Protein AF-A0A8S3HDW4-F1 (afdb_monomer)

Solvent-accessible surface area (backbone atoms only — not comparable to full-atom values): 5425 Å² total; per-residue (Å²): 138,87,86,81,81,85,79,88,71,93,62,84,85,68,86,62,50,77,49,74,44,74,55,95,88,39,81,37,53,27,35,39,54,93,92,35,82,42,68,47,62,69,54,45,42,62,71,78,36,60,90,53,54,71,65,57,56,50,54,52,34,54,77,69,69,58,81,81,81,83,73,51,74,68,52,49,52,52,65,73,73,108

Radius of gyration: 16.86 Å; Cα contacts (8 Å, |Δi|>4): 62; chains: 1; bounding box: 26×45×50 Å

pLDDT: mean 78.06, std 16.46, range [43.03, 94.19]

Mean predicted aligned error: 10.1 Å

Organism: NCBI:txid392030

InterPro domains:
  IPR003380 SKI/SNO/DAC domain [PF02437] (13-82)
  IPR009061 Putative DNA-binding domain superfamily [SSF46955] (12-81)
  IPR023216 Transcription regulator SKI/SnoN [PTHR10005] (13-82)
  IPR037000 Ski-like, DNA-binding domain superfamily [G3DSA:3.10.260.20] (5-82)

Secondary structure (DSSP, 8-state):
-----------------EEEEEETTEEEEEEEETTEEEE-HHHIIIIISTTS-HHHHHHHHHHTT-PPPPPPHHHHHHHHH-

Sequence (82 aa):
MEDNSILNDNRHHDNSYVSTCTIRDVPIVSLITDGKERLCLAQISNDLLKGFSYNEIHNRRVALGITCVQCTPVQLELLRRA

Foldseek 3Di:
DDDDDDPPDPDDPPVWDWDWDADPNDTWIWTQDPNDIDTDVVSCCVPVVVVDDPVRVVVVCVVVVNDDDDDDPVRVVVVVVD

Structure (mmCIF, N/CA/C/O backbone):
data_AF-A0A8S3HDW4-F1
#
_entry.id   AF-A0A8S3HDW4-F1
#
loop_
_atom_site.group_PDB
_atom_site.id
_atom_site.type_symbol
_atom_site.label_atom_id
_atom_site.label_alt_id
_atom_site.label_comp_id
_atom_site.label_asym_id
_atom_site.label_entity_id
_atom_site.label_seq_id
_atom_site.pdbx_PDB_ins_code
_atom_site.Cartn_x
_atom_site.Cartn_y
_atom_site.Cartn_z
_atom_site.occupancy
_atom_site.B_iso_or_equiv
_atom_site.auth_seq_id
_atom_site.auth_comp_id
_atom_site.auth_asym_id
_atom_site.auth_atom_id
_atom_site.pdbx_PDB_model_num
ATOM 1 N N . MET A 1 1 ? -11.764 29.460 -34.858 1.00 45.22 1 MET A N 1
ATOM 2 C CA . MET A 1 1 ? -10.755 28.573 -35.462 1.00 45.22 1 MET A CA 1
ATOM 3 C C . MET A 1 1 ? -9.420 29.178 -35.059 1.00 45.22 1 MET A C 1
ATOM 5 O O . MET A 1 1 ? -9.022 30.168 -35.647 1.00 45.22 1 MET A O 1
ATOM 9 N N . GLU A 1 2 ? -9.080 29.037 -33.779 1.00 43.88 2 GLU A N 1
ATOM 10 C CA . GLU A 1 2 ? -8.234 27.961 -33.226 1.00 43.88 2 GLU A CA 1
ATOM 11 C C . GLU A 1 2 ? -6.783 28.147 -33.641 1.00 43.88 2 GLU A C 1
ATOM 13 O O . GLU A 1 2 ? -6.377 27.657 -34.678 1.00 43.88 2 GLU A O 1
ATOM 18 N N . ASP A 1 3 ? -6.039 28.856 -32.796 1.00 43.31 3 ASP A N 1
ATOM 19 C CA . ASP A 1 3 ? -4.609 28.641 -32.611 1.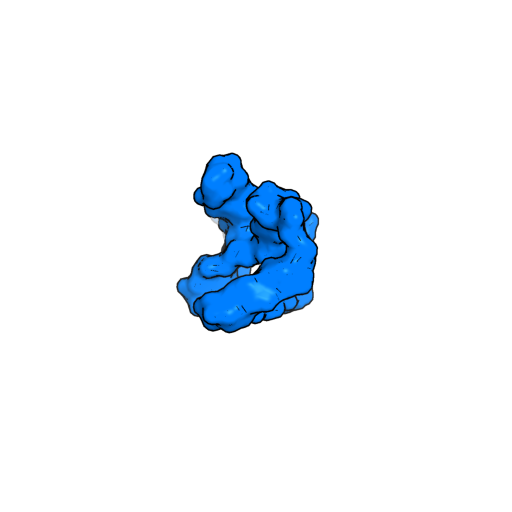00 43.31 3 ASP A CA 1
ATOM 20 C C . ASP A 1 3 ? -4.224 29.265 -31.270 1.00 43.31 3 ASP A C 1
ATOM 22 O O . ASP A 1 3 ? -4.180 30.487 -31.122 1.00 43.31 3 ASP A O 1
ATOM 26 N N . ASN A 1 4 ? -3.995 28.428 -30.257 1.00 43.03 4 ASN A N 1
ATOM 27 C CA . ASN A 1 4 ? -3.302 28.873 -29.058 1.00 43.03 4 ASN A CA 1
ATOM 28 C C . ASN A 1 4 ? -2.270 27.830 -28.626 1.00 43.03 4 ASN A C 1
ATOM 30 O O . ASN A 1 4 ? -2.577 26.837 -27.974 1.00 43.03 4 ASN A O 1
ATOM 34 N N . SER A 1 5 ? -1.048 28.086 -29.092 1.00 44.78 5 SER A N 1
ATOM 35 C CA . SER A 1 5 ? 0.210 27.980 -28.354 1.00 44.78 5 SER A CA 1
ATOM 36 C C . SER A 1 5 ? 0.347 26.836 -27.330 1.00 44.78 5 SER A C 1
ATOM 38 O O . SER A 1 5 ? 0.058 26.960 -26.146 1.00 44.78 5 SER A O 1
ATOM 40 N N . ILE A 1 6 ? 0.891 25.723 -27.830 1.00 49.88 6 ILE A N 1
ATOM 41 C CA . ILE A 1 6 ? 2.031 24.964 -27.282 1.00 49.88 6 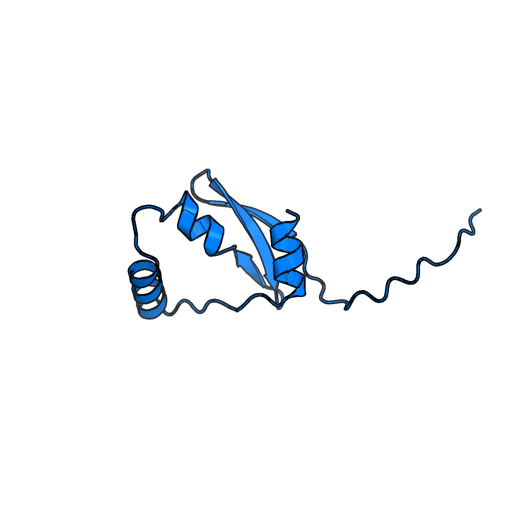ILE A CA 1
ATOM 42 C C . ILE A 1 6 ? 2.353 25.264 -25.802 1.00 49.88 6 ILE A C 1
ATOM 44 O O . ILE A 1 6 ? 3.186 26.114 -25.487 1.00 49.88 6 ILE A O 1
ATOM 48 N N . LEU A 1 7 ? 1.770 24.474 -24.896 1.00 52.50 7 LEU A N 1
ATOM 49 C CA . LEU A 1 7 ? 2.362 24.203 -23.587 1.00 52.50 7 LEU A CA 1
ATOM 50 C C . LEU A 1 7 ? 3.270 22.981 -23.726 1.00 52.50 7 LEU A C 1
ATOM 52 O O . LEU A 1 7 ? 2.832 21.832 -23.727 1.00 52.50 7 LEU A O 1
ATOM 56 N N . ASN A 1 8 ? 4.556 23.273 -23.893 1.00 45.34 8 ASN A N 1
ATOM 57 C CA . ASN A 1 8 ? 5.647 22.322 -23.797 1.00 45.34 8 ASN A CA 1
ATOM 58 C C . ASN A 1 8 ? 5.772 21.853 -22.341 1.00 45.34 8 ASN A C 1
ATOM 60 O O . ASN A 1 8 ? 6.483 22.463 -21.542 1.00 45.34 8 ASN A O 1
ATOM 64 N N . ASP A 1 9 ? 5.076 20.773 -22.003 1.00 43.28 9 ASP A N 1
ATOM 65 C CA . ASP A 1 9 ? 5.252 20.067 -20.742 1.00 43.28 9 ASP A CA 1
ATOM 66 C C . ASP A 1 9 ? 6.045 18.785 -21.009 1.00 43.28 9 ASP A C 1
ATOM 68 O O . ASP A 1 9 ? 5.509 17.744 -21.389 1.00 43.28 9 ASP A O 1
ATOM 72 N N . ASN A 1 10 ? 7.363 18.891 -20.828 1.00 44.56 10 ASN A N 1
ATOM 73 C CA . ASN A 1 10 ? 8.288 17.766 -20.718 1.00 44.56 10 ASN A CA 1
ATOM 74 C C . ASN A 1 10 ? 7.974 16.962 -19.444 1.00 44.56 10 ASN A C 1
ATOM 76 O O . ASN A 1 10 ? 8.754 16.951 -18.492 1.00 44.56 10 ASN A O 1
ATOM 80 N N . ARG A 1 11 ? 6.821 16.295 -19.393 1.00 44.31 11 ARG A N 1
ATOM 81 C CA . ARG A 1 11 ? 6.509 15.326 -18.342 1.00 44.31 11 ARG A CA 1
ATOM 82 C C . ARG A 1 11 ? 6.788 13.954 -18.910 1.00 44.31 11 ARG A C 1
ATOM 84 O O . ARG A 1 11 ? 6.164 13.552 -19.888 1.00 44.31 11 ARG A O 1
ATOM 91 N N . HIS A 1 12 ? 7.750 13.259 -18.313 1.00 45.94 12 HIS A N 1
ATOM 92 C CA . HIS A 1 12 ? 7.987 11.845 -18.561 1.00 45.94 12 HIS A CA 1
ATOM 93 C C . HIS A 1 12 ? 6.647 11.107 -18.636 1.00 45.94 12 HIS A C 1
ATOM 95 O O . HIS A 1 12 ? 5.893 11.053 -17.665 1.00 45.94 12 HIS A O 1
ATOM 101 N N . HIS A 1 13 ? 6.352 10.621 -19.837 1.00 46.19 13 HIS A N 1
ATOM 102 C CA . HIS A 1 13 ? 5.106 9.992 -20.236 1.00 46.19 13 HIS A CA 1
ATOM 103 C C . HIS A 1 13 ? 5.057 8.563 -19.679 1.00 46.19 13 HIS A C 1
ATOM 105 O O . HIS A 1 13 ? 5.076 7.590 -20.423 1.00 46.19 13 HIS A O 1
ATOM 111 N N . ASP A 1 14 ? 5.058 8.429 -18.356 1.00 51.81 14 ASP A N 1
ATOM 112 C CA . ASP A 1 14 ? 4.566 7.219 -17.713 1.00 51.81 14 ASP A CA 1
ATOM 113 C C . ASP A 1 14 ? 3.064 7.439 -17.544 1.00 51.81 14 ASP A C 1
ATOM 115 O O . ASP A 1 14 ? 2.645 8.338 -16.813 1.00 51.81 14 ASP A O 1
ATOM 119 N N . ASN A 1 15 ? 2.260 6.709 -18.315 1.00 53.25 15 ASN A N 1
ATOM 120 C CA . ASN A 1 15 ? 0.806 6.851 -18.421 1.00 53.25 15 ASN A CA 1
ATOM 121 C C . ASN A 1 15 ? 0.106 6.342 -17.139 1.00 53.25 15 ASN A C 1
ATOM 123 O O . ASN A 1 15 ? -0.692 5.406 -17.149 1.00 53.25 15 ASN A O 1
ATOM 127 N N . SER A 1 16 ? 0.501 6.909 -16.003 1.00 62.50 16 SER A N 1
ATOM 128 C CA . SER A 1 16 ? 0.111 6.538 -14.652 1.00 62.50 16 SER A CA 1
ATOM 129 C C . SER A 1 16 ? -1.222 7.220 -14.332 1.00 62.50 16 SER A C 1
ATOM 131 O O . SER A 1 16 ? -1.273 8.313 -13.770 1.00 62.50 16 SER A O 1
ATOM 133 N N . TYR A 1 17 ? -2.321 6.584 -14.741 1.00 70.31 17 TYR A N 1
ATOM 134 C CA . TYR A 1 17 ? -3.674 7.009 -14.381 1.00 70.31 17 TYR A CA 1
ATOM 135 C C . TYR A 1 17 ? -3.947 6.696 -12.909 1.00 70.31 17 TYR A C 1
ATOM 137 O O . TYR A 1 17 ? -3.819 5.545 -12.481 1.00 70.31 17 TYR A O 1
ATOM 145 N N . VAL A 1 18 ? -4.329 7.724 -12.149 1.00 79.56 18 VAL A N 1
ATOM 146 C CA . VAL A 1 18 ? -4.794 7.596 -10.763 1.00 79.56 18 VAL A CA 1
ATOM 147 C C . VAL A 1 18 ? -6.296 7.336 -10.779 1.00 79.56 18 VAL A C 1
ATOM 149 O O . VAL A 1 18 ? -7.045 7.973 -11.519 1.00 79.56 18 VAL A O 1
ATOM 152 N N . SER A 1 19 ? -6.745 6.380 -9.983 1.00 84.81 19 SER A N 1
ATOM 153 C CA . SER A 1 19 ? -8.151 6.026 -9.813 1.00 84.81 19 SER A CA 1
ATOM 154 C C . SER A 1 19 ? -8.430 5.723 -8.341 1.00 84.81 19 SER A C 1
ATOM 156 O O . SER A 1 19 ? -7.558 5.850 -7.479 1.00 84.81 19 SER A O 1
ATOM 158 N N . THR A 1 20 ? -9.675 5.414 -8.005 1.00 86.94 20 THR A N 1
ATOM 159 C CA . THR A 1 20 ? -10.064 5.072 -6.635 1.00 86.94 20 THR A CA 1
ATOM 160 C C . THR A 1 20 ? -10.944 3.838 -6.672 1.00 86.94 20 THR A C 1
ATOM 162 O O . THR A 1 20 ? -11.903 3.778 -7.439 1.00 86.94 20 THR A O 1
ATOM 165 N N . CYS A 1 21 ? -10.627 2.862 -5.829 1.00 87.81 21 CYS A N 1
ATOM 166 C CA . CYS A 1 21 ? -11.36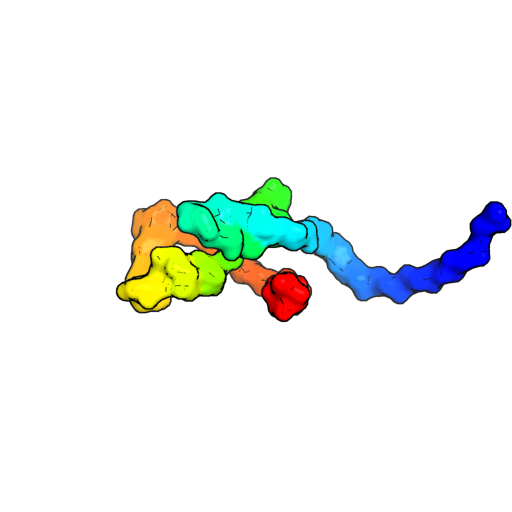4 1.615 -5.692 1.00 87.81 21 CYS A CA 1
ATOM 167 C C . CYS A 1 21 ? -11.887 1.479 -4.266 1.00 87.81 21 CYS A C 1
ATOM 169 O O . CYS A 1 21 ? -11.139 1.648 -3.306 1.00 87.81 21 CYS A O 1
ATOM 171 N N . THR A 1 22 ? -13.153 1.110 -4.110 1.00 90.62 22 THR A N 1
ATOM 172 C CA . THR A 1 22 ? -13.737 0.865 -2.788 1.00 90.62 22 THR A CA 1
ATOM 173 C C . THR A 1 22 ? -13.474 -0.574 -2.349 1.00 90.62 22 THR A C 1
ATOM 175 O O . THR A 1 22 ? -13.886 -1.521 -3.019 1.00 90.62 22 THR A O 1
ATOM 178 N N . ILE A 1 23 ? -12.810 -0.755 -1.207 1.00 90.31 23 ILE A N 1
ATOM 179 C CA . ILE A 1 23 ? -12.523 -2.061 -0.602 1.00 90.31 23 ILE A CA 1
ATOM 180 C C . ILE A 1 23 ? -13.104 -2.076 0.806 1.00 90.31 23 ILE A C 1
ATOM 182 O O . ILE A 1 23 ? -12.658 -1.319 1.661 1.00 90.31 23 ILE A O 1
ATOM 186 N N . ARG A 1 24 ? -14.076 -2.966 1.056 1.00 88.06 24 ARG A N 1
ATOM 187 C CA . ARG A 1 24 ? -14.803 -3.047 2.341 1.00 88.06 24 ARG A CA 1
ATOM 188 C C . ARG A 1 24 ? -15.302 -1.672 2.811 1.00 88.06 24 ARG A C 1
ATOM 190 O O . ARG A 1 24 ? -15.028 -1.268 3.936 1.00 88.06 24 ARG A O 1
ATOM 197 N N . ASP A 1 25 ? -15.949 -0.945 1.902 1.00 87.81 25 ASP A N 1
ATOM 198 C CA . ASP A 1 25 ? -16.485 0.407 2.125 1.00 87.81 25 ASP A CA 1
ATOM 199 C C . ASP A 1 25 ? -15.440 1.507 2.391 1.00 87.81 25 ASP A C 1
ATOM 201 O O . ASP A 1 25 ? -15.800 2.650 2.667 1.00 87.81 25 ASP A O 1
ATOM 205 N N . VAL A 1 26 ? -14.146 1.209 2.233 1.00 89.00 26 VAL A N 1
ATOM 206 C CA . VAL A 1 26 ? -13.067 2.201 2.311 1.00 89.00 26 VAL A CA 1
ATOM 207 C C . VAL A 1 26 ? -12.584 2.554 0.900 1.00 89.00 26 VAL A C 1
ATOM 209 O O . VAL A 1 26 ? -12.192 1.648 0.158 1.00 89.00 26 VAL A O 1
ATOM 212 N N . PRO A 1 27 ? -12.593 3.837 0.492 1.00 89.31 27 PRO A N 1
ATOM 213 C CA . PRO A 1 27 ? -12.001 4.259 -0.771 1.00 89.31 27 PRO A CA 1
ATOM 214 C C . PRO A 1 27 ? -10.471 4.197 -0.683 1.00 89.31 27 PRO A C 1
ATOM 216 O O . PRO A 1 27 ? -9.861 4.860 0.149 1.00 89.31 27 PRO A O 1
ATOM 219 N N . ILE A 1 28 ? -9.853 3.409 -1.558 1.00 90.88 28 ILE A N 1
ATOM 220 C CA . ILE A 1 28 ? -8.404 3.243 -1.659 1.00 90.88 28 ILE A CA 1
ATOM 221 C C . ILE A 1 28 ? -7.947 3.754 -3.021 1.00 90.88 28 ILE A C 1
ATOM 223 O O . ILE A 1 28 ? -8.478 3.366 -4.061 1.00 90.88 28 ILE A O 1
ATOM 227 N N . VAL A 1 29 ? -6.931 4.606 -3.024 1.00 88.12 29 VAL A N 1
ATOM 228 C CA . VAL A 1 29 ? -6.311 5.129 -4.238 1.00 88.12 29 VAL A CA 1
ATOM 229 C C . VAL A 1 29 ? -5.612 3.993 -4.983 1.00 88.12 29 VAL A C 1
ATOM 231 O O . VAL A 1 29 ? -4.826 3.228 -4.408 1.00 88.12 29 VAL A O 1
ATOM 234 N N . SER A 1 30 ? -5.903 3.901 -6.276 1.00 88.19 30 SER A N 1
ATOM 235 C CA . SER A 1 30 ? -5.298 2.971 -7.214 1.00 88.19 30 SER A CA 1
ATOM 236 C C . SER A 1 30 ? -4.506 3.711 -8.290 1.00 88.19 30 SER A C 1
ATOM 238 O O . SER A 1 30 ? -4.729 4.886 -8.586 1.00 88.19 30 SER A O 1
ATOM 240 N N . LEU A 1 31 ? -3.535 3.010 -8.856 1.00 85.62 31 LEU A N 1
ATOM 241 C CA . LEU A 1 31 ? -2.666 3.492 -9.910 1.00 85.62 31 LEU A CA 1
ATOM 242 C C . LEU A 1 31 ? -2.488 2.390 -10.951 1.00 85.62 31 LEU A C 1
ATOM 244 O O . LEU A 1 31 ? -2.182 1.246 -10.602 1.00 85.62 31 LEU A O 1
ATOM 248 N N . ILE A 1 32 ? -2.629 2.730 -12.228 1.00 82.69 32 ILE A N 1
ATOM 249 C CA . ILE A 1 32 ? -2.275 1.810 -13.310 1.00 82.69 32 ILE A CA 1
ATOM 250 C C . ILE A 1 32 ? -0.752 1.791 -13.461 1.00 82.69 32 ILE A C 1
ATOM 252 O O . ILE A 1 32 ? -0.122 2.814 -13.713 1.00 82.69 32 ILE A O 1
ATOM 256 N N . THR A 1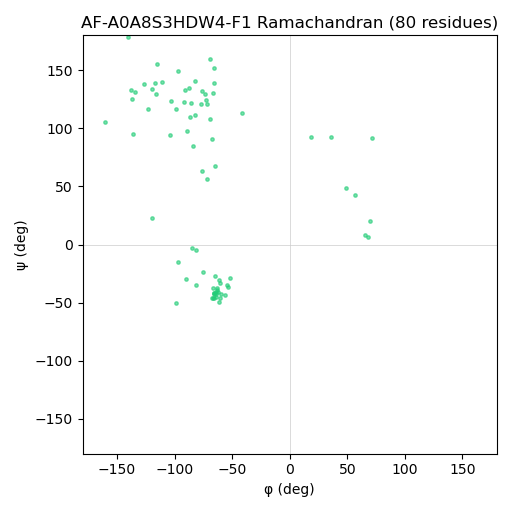 33 ? -0.139 0.621 -13.307 1.00 80.06 33 THR A N 1
ATOM 257 C CA . THR A 1 33 ? 1.296 0.412 -13.536 1.00 80.06 33 THR A CA 1
ATOM 258 C C . THR A 1 33 ? 1.492 -0.893 -14.287 1.00 80.06 33 THR A C 1
ATOM 260 O O . THR A 1 33 ? 1.048 -1.945 -13.821 1.00 80.06 33 THR A O 1
ATOM 263 N N . ASP A 1 34 ? 2.184 -0.830 -15.427 1.00 79.19 34 ASP A N 1
ATOM 264 C CA . ASP A 1 34 ? 2.445 -1.991 -16.293 1.00 79.19 34 ASP A CA 1
ATOM 265 C C . ASP A 1 34 ? 1.148 -2.696 -16.751 1.00 79.19 34 ASP A C 1
ATOM 267 O O . ASP A 1 34 ? 0.996 -3.914 -16.677 1.00 79.19 34 ASP A O 1
ATOM 271 N N . GLY A 1 35 ? 0.136 -1.900 -17.121 1.00 79.00 35 GLY A N 1
ATOM 272 C CA . GLY A 1 35 ? -1.178 -2.397 -17.554 1.00 79.00 35 GLY A CA 1
ATOM 273 C C . GLY A 1 35 ? -2.015 -3.064 -16.456 1.00 79.00 35 GLY A C 1
ATOM 274 O O . GLY A 1 35 ? -3.077 -3.611 -16.749 1.00 79.00 35 GLY A O 1
ATOM 275 N N . LYS A 1 36 ? -1.567 -3.027 -15.195 1.00 82.38 36 LYS A N 1
ATOM 276 C CA . LYS A 1 36 ? -2.290 -3.572 -14.042 1.00 82.38 36 LYS A CA 1
ATOM 277 C C . LYS A 1 36 ? -2.653 -2.471 -13.064 1.00 82.38 36 LYS A C 1
ATOM 279 O O . LYS A 1 36 ? -1.835 -1.608 -12.755 1.00 82.38 36 LYS A O 1
ATOM 284 N N . GLU A 1 37 ? -3.860 -2.550 -12.526 1.00 85.38 37 GLU A N 1
ATOM 285 C CA . GLU A 1 37 ? -4.273 -1.697 -11.422 1.00 85.38 37 GLU A CA 1
ATOM 286 C C . GLU A 1 37 ? -3.605 -2.146 -10.120 1.00 85.38 37 GLU A C 1
ATOM 288 O O . GLU A 1 37 ? -3.604 -3.328 -9.762 1.00 85.38 37 GLU A O 1
ATOM 293 N N . ARG A 1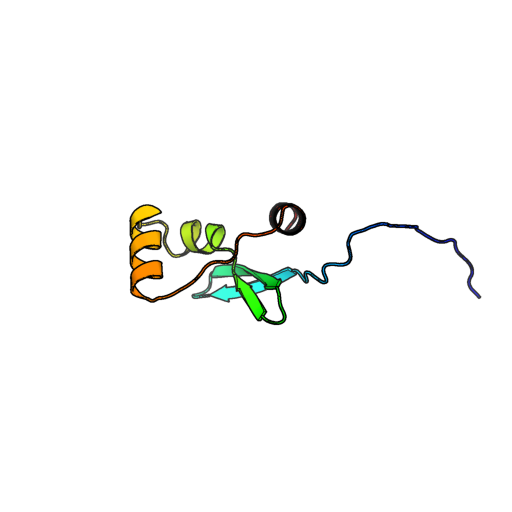 38 ? -2.992 -1.195 -9.417 1.00 87.56 38 ARG A N 1
ATOM 294 C CA . ARG A 1 38 ? -2.293 -1.414 -8.152 1.00 87.56 38 ARG A CA 1
ATOM 295 C C . ARG A 1 38 ? -2.822 -0.458 -7.103 1.00 87.56 38 ARG A C 1
ATOM 297 O O . ARG A 1 38 ? -3.020 0.716 -7.375 1.00 87.56 38 ARG A O 1
ATOM 304 N N . LEU A 1 39 ? -3.012 -0.960 -5.891 1.00 89.50 39 LEU A N 1
ATOM 305 C CA . LEU A 1 39 ? -3.581 -0.198 -4.783 1.00 89.50 39 LEU A CA 1
ATOM 306 C C . LEU A 1 39 ? -2.486 0.365 -3.875 1.00 89.50 39 LEU A C 1
ATOM 308 O O . LEU A 1 39 ? -1.437 -0.261 -3.684 1.00 89.50 39 LEU A O 1
ATOM 312 N N . CYS A 1 40 ? -2.752 1.516 -3.264 1.00 88.56 40 CYS A N 1
ATOM 313 C CA . CYS A 1 40 ? -1.846 2.128 -2.304 1.00 88.56 40 CYS A CA 1
ATOM 314 C C . CYS A 1 40 ? -1.775 1.308 -1.005 1.00 88.56 40 CYS A C 1
ATOM 316 O O . CYS A 1 40 ? -2.691 1.317 -0.180 1.00 88.56 40 CYS A O 1
ATOM 318 N N . LEU A 1 41 ? -0.644 0.626 -0.787 1.00 89.19 41 LEU A N 1
ATOM 319 C CA . LEU A 1 41 ? -0.422 -0.178 0.421 1.00 89.19 41 LEU A CA 1
ATOM 320 C C . LEU A 1 41 ? -0.483 0.665 1.702 1.00 89.19 41 LEU A C 1
ATOM 322 O O . LEU A 1 41 ? -0.938 0.169 2.727 1.00 89.19 41 LEU A O 1
ATOM 326 N N . ALA A 1 42 ? -0.048 1.926 1.653 1.00 87.50 42 ALA A N 1
ATOM 327 C CA . ALA A 1 42 ? -0.067 2.804 2.820 1.00 87.50 42 ALA A CA 1
ATOM 328 C C . ALA A 1 42 ? -1.499 3.082 3.306 1.00 87.50 42 ALA A C 1
ATOM 330 O O . ALA A 1 42 ? -1.758 3.005 4.504 1.00 87.50 42 ALA A O 1
ATOM 331 N N . GLN A 1 43 ? -2.438 3.328 2.386 1.00 87.38 43 GLN A N 1
ATOM 332 C CA . GLN A 1 43 ? -3.850 3.514 2.737 1.00 87.38 43 GLN A CA 1
ATOM 333 C C . GLN A 1 43 ? -4.474 2.218 3.254 1.00 87.38 43 GLN A C 1
ATOM 335 O O . GLN A 1 43 ? -5.062 2.207 4.329 1.00 87.38 43 GLN A O 1
ATOM 340 N N . ILE A 1 44 ? -4.235 1.087 2.577 1.00 90.25 44 ILE A N 1
ATOM 341 C CA . ILE A 1 44 ? -4.699 -0.226 3.060 1.00 90.25 44 ILE A CA 1
ATOM 342 C C . ILE A 1 44 ? -4.177 -0.503 4.478 1.00 90.25 44 ILE A C 1
ATOM 344 O O . ILE A 1 44 ? -4.925 -0.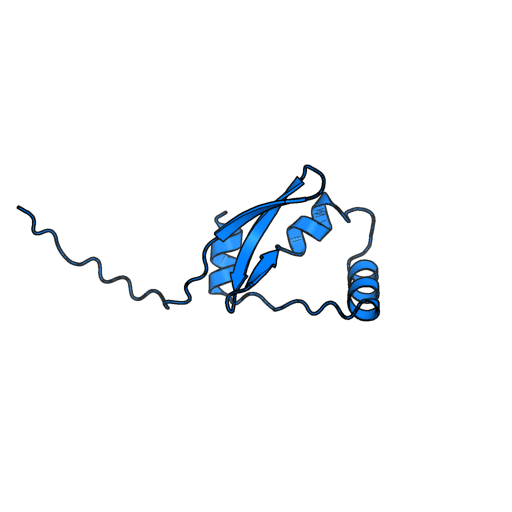968 5.338 1.00 90.25 44 ILE A O 1
ATOM 348 N N . SER A 1 45 ? -2.900 -0.208 4.733 1.00 89.75 45 SER A N 1
ATOM 349 C CA . SER A 1 45 ? -2.277 -0.393 6.043 1.00 89.75 45 SER A CA 1
ATOM 350 C C . SER A 1 45 ? -2.927 0.476 7.119 1.00 89.75 45 SER A C 1
ATOM 352 O O . SER A 1 45 ? -3.111 0.006 8.238 1.00 89.75 45 SER A O 1
ATOM 354 N N . ASN A 1 46 ? -3.261 1.725 6.797 1.00 87.38 46 ASN A N 1
ATOM 355 C CA . ASN A 1 46 ? -3.777 2.693 7.763 1.00 87.38 46 ASN A CA 1
ATOM 356 C C . ASN A 1 46 ? -5.273 2.534 8.048 1.00 87.38 46 ASN A C 1
ATOM 358 O O . ASN A 1 46 ? -5.683 2.743 9.190 1.00 87.38 46 ASN A O 1
ATOM 362 N N . ASP A 1 47 ? -6.065 2.150 7.047 1.00 90.31 47 ASP A N 1
ATOM 363 C CA . ASP A 1 47 ? -7.522 2.089 7.171 1.00 90.31 47 ASP A CA 1
ATOM 364 C C . ASP A 1 47 ? -8.011 0.668 7.459 1.00 90.31 47 ASP A C 1
ATOM 366 O O . ASP A 1 47 ? -8.748 0.437 8.416 1.00 90.31 47 ASP A O 1
ATOM 370 N N . LEU A 1 48 ? -7.564 -0.312 6.668 1.00 88.44 48 LEU A N 1
ATOM 371 C CA . LEU A 1 48 ? -8.060 -1.690 6.753 1.00 88.44 48 LEU A CA 1
ATOM 372 C C . LEU A 1 48 ? -7.254 -2.558 7.721 1.00 88.44 48 LEU A C 1
ATOM 374 O O . LEU A 1 48 ? -7.796 -3.504 8.294 1.00 88.44 48 LEU A O 1
ATOM 378 N N . LEU A 1 49 ? -5.964 -2.267 7.895 1.00 89.94 49 LEU A N 1
ATOM 379 C CA . LEU A 1 49 ? -5.038 -3.089 8.681 1.00 89.94 49 LEU A CA 1
ATOM 380 C C . LEU A 1 49 ? -4.421 -2.340 9.870 1.00 89.94 49 LEU A C 1
ATOM 382 O O . LEU A 1 49 ? -3.395 -2.771 10.388 1.00 89.94 49 LEU A O 1
ATOM 386 N N . LYS A 1 50 ? -5.072 -1.276 10.358 1.00 88.19 50 LYS A N 1
ATOM 387 C CA . LYS A 1 50 ? -4.578 -0.409 11.447 1.00 88.19 50 LYS A CA 1
ATOM 388 C C . LYS A 1 50 ? -4.159 -1.152 12.723 1.00 88.19 50 LYS A C 1
ATOM 390 O O . LYS A 1 50 ? -3.319 -0.668 13.473 1.00 88.19 50 LYS A O 1
ATOM 395 N N . GLY A 1 51 ? -4.773 -2.306 12.989 1.00 90.25 51 GLY A N 1
ATOM 396 C CA . GLY A 1 51 ? -4.482 -3.146 14.155 1.00 90.25 51 GLY A CA 1
ATOM 397 C C . GLY A 1 51 ? -3.252 -4.048 14.014 1.00 90.25 51 GLY A C 1
ATOM 398 O O . GLY A 1 51 ? -2.907 -4.726 14.975 1.00 90.25 51 GLY A O 1
ATOM 399 N N . PHE A 1 52 ? -2.605 -4.080 12.848 1.00 91.38 52 PHE A N 1
ATOM 400 C CA . PHE A 1 52 ? -1.436 -4.914 12.583 1.00 91.38 52 PHE A CA 1
ATOM 401 C C . PHE A 1 52 ? -0.192 -4.051 12.414 1.00 91.38 52 PHE A C 1
ATOM 403 O O . PHE A 1 52 ? -0.212 -3.005 11.764 1.00 91.38 52 PHE A O 1
ATOM 410 N N . SER A 1 53 ? 0.928 -4.512 12.960 1.00 91.94 53 SER A N 1
ATOM 411 C CA . SER A 1 53 ? 2.213 -3.877 12.701 1.00 91.94 53 SER A CA 1
ATOM 412 C C . SER A 1 53 ? 2.606 -4.034 11.231 1.00 91.94 53 SER A C 1
ATOM 414 O O . SER A 1 53 ? 2.294 -5.032 10.574 1.00 91.94 53 SER A O 1
ATOM 416 N N . TYR A 1 54 ? 3.381 -3.080 10.714 1.00 87.81 54 TYR A N 1
ATOM 417 C CA . TYR A 1 54 ? 3.926 -3.171 9.358 1.00 87.81 54 TYR A CA 1
ATOM 418 C C . TYR A 1 54 ? 4.716 -4.474 9.133 1.00 87.81 54 TYR A C 1
ATOM 420 O O . TYR A 1 54 ? 4.659 -5.062 8.054 1.00 87.81 54 TYR A O 1
ATOM 428 N N . ASN A 1 55 ? 5.407 -4.963 10.170 1.00 92.31 55 ASN A N 1
ATOM 429 C CA . ASN A 1 55 ? 6.137 -6.228 10.130 1.00 92.31 55 ASN A CA 1
ATOM 430 C C . ASN A 1 55 ? 5.202 -7.440 9.967 1.00 92.31 55 ASN A C 1
ATOM 432 O O . ASN A 1 55 ? 5.479 -8.332 9.169 1.00 92.31 55 ASN A O 1
ATOM 436 N N . GLU A 1 56 ? 4.067 -7.467 10.668 1.00 93.38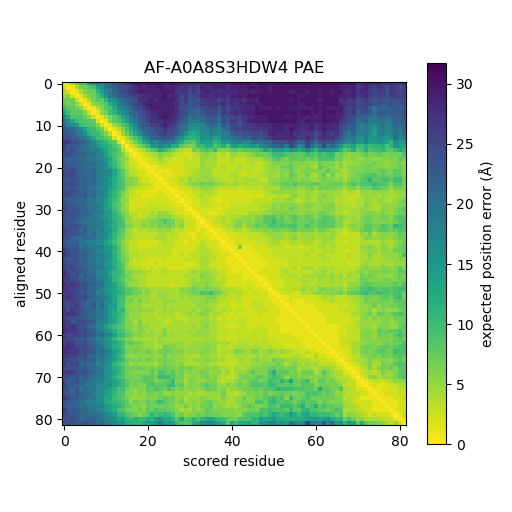 56 GLU A N 1
ATOM 437 C CA . GLU A 1 56 ? 3.061 -8.520 10.490 1.00 93.38 56 GLU A CA 1
ATOM 438 C C . GLU A 1 56 ? 2.459 -8.488 9.088 1.00 93.38 56 GLU A C 1
ATOM 440 O O . GLU A 1 56 ? 2.379 -9.530 8.434 1.00 93.38 56 GLU A O 1
ATOM 445 N N . ILE A 1 57 ? 2.101 -7.301 8.591 1.00 91.62 57 ILE A N 1
ATOM 446 C CA . ILE A 1 57 ? 1.584 -7.122 7.228 1.00 91.62 57 ILE A CA 1
ATOM 447 C C . ILE A 1 57 ? 2.624 -7.603 6.205 1.00 91.62 57 ILE A C 1
ATOM 449 O O . ILE A 1 57 ? 2.283 -8.324 5.264 1.00 91.62 57 ILE A O 1
ATOM 453 N N . HIS A 1 58 ? 3.905 -7.281 6.413 1.00 90.12 58 HIS A N 1
ATOM 454 C CA . HIS A 1 58 ? 5.013 -7.741 5.578 1.00 90.12 58 HIS A CA 1
ATOM 455 C C . HIS A 1 58 ? 5.149 -9.270 5.578 1.00 90.12 58 HIS A C 1
ATOM 457 O O . HIS A 1 58 ? 5.209 -9.887 4.516 1.00 90.12 58 HIS A O 1
ATOM 463 N N . ASN A 1 59 ? 5.158 -9.899 6.751 1.00 93.56 59 ASN A N 1
ATOM 464 C CA . ASN A 1 59 ? 5.310 -11.349 6.856 1.00 93.56 59 ASN A CA 1
ATOM 465 C C . ASN A 1 59 ? 4.127 -12.083 6.216 1.00 93.56 59 ASN A C 1
ATOM 467 O O . ASN A 1 59 ? 4.318 -13.060 5.492 1.00 93.56 59 ASN A O 1
ATOM 471 N N . ARG A 1 60 ? 2.903 -11.578 6.414 1.00 94.19 60 ARG A N 1
ATOM 472 C CA . ARG A 1 60 ? 1.689 -12.148 5.816 1.00 94.19 60 ARG A CA 1
ATOM 473 C C . ARG A 1 60 ? 1.685 -12.021 4.295 1.00 94.19 60 ARG A C 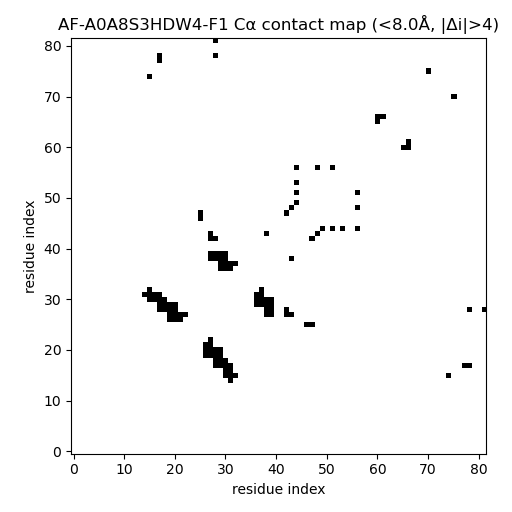1
ATOM 475 O O . ARG A 1 60 ? 1.409 -13.012 3.626 1.00 94.19 60 ARG A O 1
ATOM 482 N N . ARG A 1 61 ? 2.032 -10.856 3.731 1.00 91.88 61 ARG A N 1
ATOM 483 C CA . ARG A 1 61 ? 2.098 -10.702 2.263 1.00 91.88 61 ARG A CA 1
ATOM 484 C C . ARG A 1 61 ? 3.171 -11.605 1.644 1.00 91.88 61 ARG A C 1
ATOM 486 O O . ARG A 1 61 ? 2.923 -12.168 0.585 1.00 91.88 61 ARG A O 1
ATOM 493 N N . VAL A 1 62 ? 4.318 -11.787 2.311 1.00 93.00 62 VAL A N 1
ATOM 494 C CA . VAL A 1 62 ? 5.404 -12.669 1.845 1.00 93.00 62 VAL A CA 1
ATOM 495 C C . VAL A 1 62 ? 4.956 -14.128 1.861 1.00 93.00 62 VAL A C 1
ATOM 497 O O . VAL A 1 62 ? 5.128 -14.819 0.862 1.00 93.00 62 VAL A O 1
ATOM 500 N N . ALA A 1 63 ? 4.311 -14.577 2.940 1.00 93.38 63 ALA A N 1
ATOM 501 C CA . ALA A 1 63 ? 3.766 -15.933 3.035 1.00 93.38 63 ALA A CA 1
ATOM 502 C C . ALA A 1 63 ? 2.686 -16.222 1.974 1.00 93.38 63 ALA A C 1
ATOM 504 O O . ALA A 1 63 ? 2.554 -17.356 1.527 1.00 93.38 63 ALA A O 1
ATOM 505 N N . LEU A 1 64 ? 1.936 -15.197 1.554 1.00 92.50 64 LEU A N 1
ATOM 506 C CA . LEU A 1 64 ? 0.940 -15.284 0.480 1.00 92.50 64 LEU A CA 1
ATOM 507 C C . LEU A 1 64 ? 1.536 -15.111 -0.930 1.00 92.50 64 LEU A C 1
ATOM 509 O O . LEU A 1 64 ? 0.798 -15.189 -1.909 1.00 92.50 64 LEU A O 1
ATOM 513 N N . GLY A 1 65 ? 2.840 -14.842 -1.057 1.00 90.62 65 GLY A N 1
ATOM 514 C CA . GLY A 1 65 ? 3.489 -14.593 -2.348 1.00 90.62 65 GLY A CA 1
ATOM 515 C C . GLY A 1 65 ? 3.090 -13.268 -3.012 1.00 90.62 65 GLY A C 1
ATOM 516 O O . GLY A 1 65 ? 3.255 -13.106 -4.219 1.00 90.62 65 GLY A O 1
ATOM 517 N N . ILE A 1 66 ? 2.564 -12.304 -2.252 1.00 89.44 66 ILE A N 1
ATOM 518 C CA . ILE A 1 66 ? 2.137 -11.000 -2.772 1.00 89.44 66 ILE A CA 1
ATOM 519 C C . ILE A 1 66 ? 3.349 -10.069 -2.883 1.00 89.44 66 ILE A C 1
ATOM 521 O O . ILE A 1 66 ? 3.903 -9.590 -1.887 1.00 89.44 66 ILE A O 1
ATOM 525 N N . THR A 1 67 ? 3.733 -9.749 -4.118 1.00 86.94 67 THR A N 1
ATOM 526 C CA . THR A 1 67 ? 4.815 -8.806 -4.419 1.00 86.94 67 THR A CA 1
ATOM 527 C C . THR A 1 67 ? 4.280 -7.384 -4.583 1.00 86.94 67 THR A C 1
ATOM 529 O O . THR A 1 67 ? 3.449 -7.118 -5.454 1.00 86.94 67 THR A O 1
ATOM 532 N N . CYS A 1 68 ? 4.794 -6.450 -3.785 1.00 84.94 68 CYS A N 1
ATOM 533 C CA . CYS A 1 68 ? 4.504 -5.025 -3.938 1.00 84.94 68 CYS A CA 1
ATOM 534 C C . CYS A 1 68 ? 5.547 -4.396 -4.861 1.00 84.94 68 CYS A C 1
ATOM 536 O O . CYS A 1 68 ? 6.742 -4.620 -4.668 1.00 84.94 68 CYS A O 1
ATOM 538 N N . VAL A 1 69 ? 5.098 -3.602 -5.832 1.00 84.00 69 VAL A N 1
ATOM 539 C CA . VAL A 1 69 ? 6.006 -2.771 -6.627 1.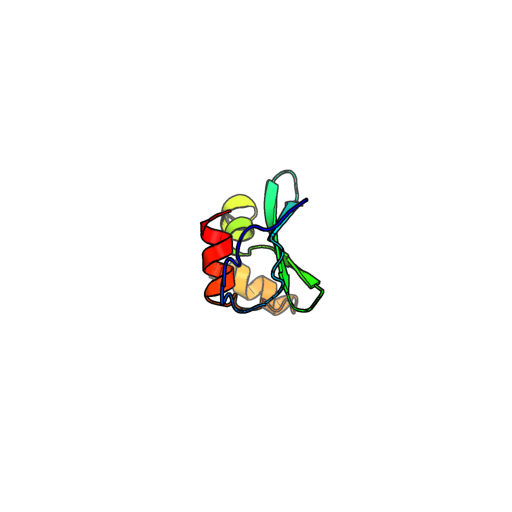00 84.00 69 VAL A CA 1
ATOM 540 C C . VAL A 1 69 ? 6.309 -1.502 -5.839 1.00 84.00 69 VAL A C 1
ATOM 542 O O . VAL A 1 69 ? 5.425 -0.964 -5.168 1.00 84.00 69 VAL A O 1
ATOM 545 N N . GLN A 1 70 ? 7.553 -1.035 -5.889 1.00 79.94 70 GLN A N 1
ATOM 546 C CA . GLN A 1 70 ? 7.860 0.286 -5.359 1.00 79.94 70 GLN A CA 1
ATOM 547 C C . GLN A 1 70 ? 7.365 1.340 -6.343 1.00 79.94 70 GLN A C 1
ATOM 549 O O . GLN A 1 70 ? 7.596 1.226 -7.544 1.00 79.94 70 GLN A O 1
ATOM 554 N N . CYS A 1 71 ? 6.655 2.339 -5.821 1.00 79.38 71 CYS A N 1
ATOM 555 C CA . CYS A 1 71 ? 6.216 3.475 -6.619 1.00 79.38 71 CYS A CA 1
ATOM 556 C C . CYS A 1 71 ? 7.442 4.273 -7.073 1.00 79.38 71 CYS A C 1
ATOM 558 O O . CYS A 1 71 ? 8.368 4.491 -6.287 1.00 79.38 71 CYS A O 1
ATOM 560 N N . THR A 1 72 ? 7.440 4.738 -8.320 1.00 80.88 72 THR A N 1
ATOM 561 C CA . THR A 1 72 ? 8.456 5.688 -8.781 1.00 80.88 72 THR A CA 1
ATOM 562 C C . THR A 1 72 ? 8.255 7.046 -8.092 1.00 80.88 72 THR A C 1
ATOM 564 O O . THR A 1 72 ? 7.155 7.339 -7.610 1.00 80.88 72 THR A O 1
ATOM 567 N N . PRO A 1 73 ? 9.280 7.916 -8.037 1.00 79.31 73 PRO A N 1
ATOM 568 C CA . PRO A 1 73 ? 9.146 9.240 -7.425 1.00 79.31 73 PRO A CA 1
ATOM 569 C C . PRO A 1 73 ? 7.977 10.066 -7.990 1.00 79.31 73 PRO A C 1
ATOM 571 O O . PRO A 1 73 ? 7.282 10.733 -7.230 1.00 79.31 73 PRO A O 1
ATOM 574 N N . VAL A 1 74 ? 7.706 9.951 -9.296 1.00 78.50 74 VAL A N 1
ATOM 575 C CA . VAL A 1 74 ? 6.578 10.622 -9.968 1.00 78.50 74 VAL A CA 1
ATOM 576 C C . VAL A 1 74 ? 5.233 10.085 -9.472 1.00 78.50 74 VAL A C 1
ATOM 578 O O . VAL A 1 74 ? 4.318 10.852 -9.184 1.00 78.50 74 VAL A O 1
ATOM 581 N N . GLN A 1 75 ? 5.113 8.767 -9.308 1.00 73.75 75 GLN A N 1
ATOM 582 C CA . GLN A 1 75 ? 3.899 8.136 -8.786 1.00 73.75 75 GLN A CA 1
ATOM 583 C C . GLN A 1 75 ? 3.651 8.505 -7.321 1.00 73.75 75 GLN A C 1
ATOM 585 O O . GLN A 1 75 ? 2.512 8.736 -6.926 1.00 73.75 75 GLN A O 1
ATOM 590 N N . LEU A 1 76 ? 4.711 8.616 -6.515 1.00 79.38 76 LEU A N 1
ATOM 591 C CA . LEU A 1 76 ? 4.609 9.107 -5.140 1.00 79.38 76 LEU A CA 1
ATOM 592 C C . LEU A 1 76 ? 4.120 10.557 -5.087 1.00 79.38 76 LEU A C 1
ATOM 594 O O . LEU A 1 76 ? 3.329 10.898 -4.210 1.00 79.38 76 LEU A O 1
ATOM 598 N N . GLU A 1 77 ? 4.570 11.407 -6.011 1.00 80.62 77 GLU A N 1
ATOM 599 C CA . GLU A 1 77 ? 4.090 12.784 -6.109 1.00 80.62 77 GLU A CA 1
ATOM 600 C C . GLU A 1 77 ? 2.606 12.842 -6.497 1.00 80.62 77 GLU A C 1
ATOM 602 O O . GLU A 1 77 ? 1.849 13.590 -5.881 1.00 80.62 77 GLU A O 1
ATOM 607 N N . LEU A 1 78 ? 2.162 12.003 -7.439 1.00 76.88 78 LEU A N 1
ATOM 608 C CA . LEU A 1 78 ? 0.745 11.867 -7.793 1.00 76.88 78 LEU A CA 1
ATOM 609 C C . LEU A 1 78 ? -0.100 11.400 -6.598 1.00 76.88 78 LEU A C 1
ATOM 611 O O . LEU A 1 78 ? -1.120 12.013 -6.300 1.00 76.88 78 LEU A O 1
ATOM 615 N N . LEU A 1 79 ? 0.358 10.380 -5.865 1.00 72.81 79 LEU A N 1
ATOM 616 C CA . LEU A 1 79 ? -0.319 9.868 -4.667 1.00 72.81 79 LEU A CA 1
ATOM 617 C C . LEU A 1 79 ? -0.368 10.881 -3.515 1.00 72.81 79 LEU A C 1
ATOM 619 O O . LEU A 1 79 ? -1.259 10.796 -2.683 1.00 72.81 79 LEU A O 1
ATOM 623 N N . ARG A 1 80 ? 0.581 11.824 -3.435 1.00 71.56 80 ARG A N 1
ATOM 624 C CA . ARG A 1 80 ? 0.542 12.919 -2.448 1.00 71.56 80 ARG A CA 1
ATOM 625 C C . ARG A 1 80 ? -0.469 14.009 -2.792 1.00 71.56 80 ARG A C 1
ATOM 627 O O . ARG A 1 80 ? -0.827 14.780 -1.907 1.00 71.56 80 ARG A O 1
ATOM 634 N N . ARG A 1 81 ? -0.830 14.142 -4.071 1.00 65.62 81 ARG A N 1
ATOM 635 C CA . ARG A 1 81 ? -1.725 15.194 -4.580 1.00 65.62 81 ARG A CA 1
ATOM 636 C C . ARG A 1 81 ? -3.177 14.729 -4.723 1.00 65.62 81 ARG A C 1
ATOM 638 O O . ARG A 1 81 ? -4.033 15.590 -4.912 1.00 65.62 81 ARG A O 1
ATOM 645 N N . ALA A 1 82 ? -3.416 13.418 -4.683 1.00 59.59 82 ALA A N 1
ATOM 646 C CA . ALA A 1 82 ? -4.735 12.786 -4.652 1.00 59.59 82 ALA A CA 1
ATOM 647 C C . ALA A 1 82 ? -5.290 12.749 -3.222 1.00 59.59 82 ALA A C 1
ATOM 649 O O . ALA A 1 82 ? -6.511 12.969 -3.076 1.00 59.59 82 ALA A O 1
#

Nearest PDB structures (foldseek):
  3eq5-assembly10_J  TM=9.438E-01  e=6.505E-04  Homo sapiens
  3eq5-assembly1_A  TM=9.179E-01  e=6.937E-04  Homo sapiens
  1sbx-assembly1_A  TM=9.075E-01  e=2.208E-03  Homo sapiens
  1l8r-assembly2_B  TM=8.971E-01  e=1.337E-02  Homo sapiens